Protein AF-A0A3M2SGP5-F1 (afdb_monomer_lite)

Structure (mmCIF, N/CA/C/O backbone):
data_AF-A0A3M2SGP5-F1
#
_entry.id   AF-A0A3M2SGP5-F1
#
loop_
_atom_site.group_PDB
_atom_site.id
_atom_site.type_symbol
_atom_site.label_atom_id
_atom_site.label_alt_id
_atom_site.label_comp_id
_atom_site.label_asym_id
_atom_site.label_entity_id
_atom_site.label_seq_id
_atom_site.pdbx_PDB_ins_code
_atom_site.Cartn_x
_atom_site.Cartn_y
_atom_site.Cartn_z
_atom_site.occupancy
_atom_site.B_iso_or_equiv
_atom_site.auth_seq_id
_atom_site.auth_comp_id
_atom_site.auth_asym_id
_atom_site.auth_atom_id
_atom_site.pdbx_PDB_model_num
ATOM 1 N N . MET A 1 1 ? 29.549 38.782 20.039 1.00 41.25 1 MET A N 1
ATOM 2 C CA . MET A 1 1 ? 28.074 38.711 20.117 1.00 41.25 1 MET A CA 1
ATOM 3 C C . MET A 1 1 ? 27.570 38.170 18.790 1.00 41.25 1 MET A C 1
ATOM 5 O O . MET A 1 1 ? 28.153 38.505 17.767 1.00 41.25 1 MET A O 1
ATOM 9 N N . LEU A 1 2 ? 26.616 37.242 18.864 1.00 50.81 2 LEU A N 1
ATOM 10 C CA . LEU A 1 2 ? 26.141 36.349 17.807 1.00 50.81 2 LEU A CA 1
ATOM 11 C C . LEU A 1 2 ? 25.711 37.085 16.527 1.00 50.81 2 LEU A C 1
ATOM 13 O O . LEU A 1 2 ? 24.880 37.986 16.585 1.00 50.81 2 LEU A O 1
ATOM 17 N N . SER A 1 3 ? 26.220 36.630 15.382 1.00 46.62 3 SER A N 1
ATOM 18 C CA . SER A 1 3 ? 25.589 36.859 14.080 1.00 46.62 3 SER A CA 1
ATOM 19 C C . SER A 1 3 ? 24.474 35.819 13.923 1.00 46.62 3 SER A C 1
ATOM 21 O O . SER A 1 3 ? 24.768 34.630 14.091 1.00 46.62 3 SER A O 1
ATOM 23 N N . PRO A 1 4 ? 23.207 36.194 13.678 1.00 54.56 4 PRO A N 1
ATOM 24 C CA . PRO A 1 4 ? 22.158 35.203 13.532 1.00 54.56 4 PRO A CA 1
ATOM 25 C C . PRO A 1 4 ? 22.319 34.524 12.171 1.00 54.56 4 PRO A C 1
ATOM 27 O O . PRO A 1 4 ? 22.292 35.175 11.126 1.00 54.56 4 PRO A O 1
ATOM 30 N N . LEU A 1 5 ? 22.504 33.201 12.204 1.00 53.50 5 LEU A N 1
ATOM 31 C CA . LEU A 1 5 ? 22.329 32.345 11.040 1.00 53.50 5 LEU A CA 1
ATOM 32 C C . LEU A 1 5 ? 20.948 32.627 10.444 1.00 53.50 5 LEU A C 1
ATOM 34 O O . LEU A 1 5 ? 19.920 32.354 11.065 1.00 53.50 5 LEU A O 1
ATOM 38 N N . LEU A 1 6 ? 20.946 33.137 9.219 1.00 52.72 6 LEU A N 1
ATOM 39 C CA . LEU A 1 6 ? 19.795 33.118 8.333 1.00 52.72 6 LEU A CA 1
ATOM 40 C C . LEU A 1 6 ? 19.575 31.650 7.929 1.00 52.72 6 LEU A C 1
ATOM 42 O O . LEU A 1 6 ? 20.061 31.189 6.899 1.00 52.72 6 LEU A O 1
ATOM 46 N N . LEU A 1 7 ? 18.915 30.880 8.797 1.00 53.09 7 LEU A N 1
ATOM 47 C CA . LEU A 1 7 ? 18.380 29.571 8.440 1.00 53.09 7 LEU A CA 1
ATOM 48 C C . LEU A 1 7 ? 17.227 29.823 7.474 1.00 53.09 7 LEU A C 1
ATOM 50 O O . LEU A 1 7 ? 16.104 30.120 7.877 1.00 53.09 7 LEU A O 1
ATOM 54 N N . ILE A 1 8 ? 17.545 29.758 6.185 1.00 54.56 8 ILE A N 1
ATOM 55 C CA . ILE A 1 8 ? 16.566 29.630 5.115 1.00 54.56 8 ILE A CA 1
ATOM 56 C C . ILE A 1 8 ? 15.819 28.324 5.398 1.00 54.56 8 ILE A C 1
ATOM 58 O O . ILE A 1 8 ? 16.307 27.234 5.108 1.00 54.56 8 ILE A O 1
ATOM 62 N N . LEU A 1 9 ? 14.659 28.443 6.042 1.00 47.59 9 LEU A N 1
ATOM 63 C CA . LEU A 1 9 ? 13.650 27.397 6.089 1.00 47.59 9 LEU A CA 1
ATOM 64 C C . LEU A 1 9 ? 13.178 27.217 4.648 1.00 47.59 9 LEU A C 1
ATOM 66 O O . LEU A 1 9 ? 12.307 27.947 4.176 1.00 47.59 9 LEU A O 1
ATOM 70 N N . PHE A 1 10 ? 13.800 26.291 3.922 1.00 46.56 10 PHE A N 1
ATOM 71 C CA . PHE A 1 10 ? 13.177 25.751 2.726 1.00 46.56 10 PHE A CA 1
ATOM 72 C C . PHE A 1 10 ? 11.810 25.215 3.165 1.00 46.56 10 PHE A C 1
ATOM 74 O O . PHE A 1 10 ? 11.768 24.423 4.112 1.00 46.56 10 PHE A O 1
ATOM 81 N N . PRO A 1 11 ? 10.694 25.658 2.561 1.00 43.47 11 PRO A N 1
ATOM 82 C CA . PRO A 1 11 ? 9.423 25.013 2.811 1.00 43.47 11 PRO A CA 1
ATOM 83 C C . PRO A 1 11 ? 9.596 23.572 2.343 1.00 43.47 11 PRO A C 1
ATOM 85 O O . PRO A 1 11 ? 9.727 23.311 1.149 1.00 43.47 11 PRO A O 1
ATOM 88 N N . VAL A 1 12 ? 9.675 22.641 3.293 1.00 47.81 12 VAL A N 1
ATOM 89 C CA . VAL A 1 12 ? 9.426 21.233 3.007 1.00 47.81 12 VAL A CA 1
ATOM 90 C C . VAL A 1 12 ? 8.048 21.238 2.363 1.00 47.81 12 VAL A C 1
ATOM 92 O O . VAL A 1 12 ? 7.078 21.669 2.989 1.00 47.81 12 VAL A O 1
ATOM 95 N N . VAL A 1 13 ? 7.986 20.921 1.073 1.00 50.75 13 VAL A N 1
ATOM 96 C CA . VAL A 1 13 ? 6.731 20.871 0.327 1.00 50.75 13 VAL A CA 1
ATOM 97 C C . VAL A 1 13 ? 6.001 19.630 0.832 1.00 50.75 13 VAL A C 1
ATOM 99 O O . VAL A 1 13 ? 6.118 18.553 0.264 1.00 50.75 13 VAL A O 1
ATOM 102 N N . TYR A 1 14 ? 5.330 19.774 1.974 1.00 55.47 14 TYR A N 1
ATOM 103 C CA . TYR A 1 14 ? 4.381 18.801 2.489 1.00 55.47 14 TYR A CA 1
ATOM 104 C C . TYR A 1 14 ? 3.222 18.746 1.499 1.00 55.47 14 TYR A C 1
ATOM 106 O O . TYR A 1 14 ? 2.592 19.770 1.220 1.00 55.47 14 TYR A O 1
ATOM 114 N N . GLY A 1 15 ? 2.971 17.575 0.927 1.00 61.12 15 GLY A N 1
ATOM 115 C CA . GLY A 1 15 ? 1.959 17.431 -0.105 1.00 61.12 15 GLY A CA 1
ATOM 116 C C . GLY A 1 15 ? 1.654 15.980 -0.431 1.00 61.12 15 GLY A C 1
ATOM 117 O O . GLY A 1 15 ? 2.497 15.094 -0.287 1.00 61.12 15 GLY A O 1
ATOM 118 N N . ILE A 1 16 ? 0.423 15.767 -0.882 1.00 65.19 16 ILE A N 1
ATOM 119 C CA . ILE A 1 16 ? -0.016 14.536 -1.531 1.00 65.19 16 ILE A CA 1
ATOM 120 C C . ILE A 1 16 ? 0.709 14.467 -2.878 1.00 65.19 16 ILE A C 1
ATOM 122 O O . ILE A 1 16 ? 0.550 15.362 -3.713 1.00 65.19 16 ILE A O 1
ATOM 126 N N . ILE A 1 17 ? 1.526 13.435 -3.088 1.00 66.25 17 ILE A N 1
ATOM 127 C CA . ILE A 1 17 ? 2.056 13.134 -4.417 1.00 66.25 17 ILE A CA 1
ATOM 128 C C . ILE A 1 17 ? 0.916 12.506 -5.211 1.00 66.25 17 ILE A C 1
ATOM 130 O O . ILE A 1 17 ? 0.571 11.343 -5.012 1.00 66.25 17 ILE A O 1
ATOM 134 N N . HIS A 1 18 ? 0.324 13.288 -6.109 1.00 62.28 18 HIS A N 1
ATOM 135 C CA . HIS A 1 18 ? -0.672 12.772 -7.036 1.00 62.28 18 HIS A CA 1
ATOM 136 C C . HIS A 1 18 ? 0.002 11.872 -8.075 1.00 62.28 18 HIS A C 1
ATOM 138 O O . HIS A 1 18 ? 0.839 12.320 -8.858 1.00 62.28 18 HIS A O 1
ATOM 144 N N . ASN A 1 19 ? -0.385 10.603 -8.059 1.00 66.81 19 ASN A N 1
ATOM 145 C CA . ASN A 1 19 ? -0.128 9.608 -9.088 1.00 66.81 19 ASN A CA 1
ATOM 146 C C . ASN A 1 19 ? -1.506 9.076 -9.496 1.00 66.81 19 ASN A C 1
ATOM 148 O O . ASN A 1 19 ? -2.306 8.800 -8.605 1.00 66.81 19 ASN A O 1
ATOM 152 N N . GLU A 1 20 ? -1.783 8.944 -10.795 1.00 76.06 20 GLU A N 1
ATOM 153 C CA . GLU A 1 20 ? -3.062 8.408 -11.300 1.00 76.06 20 GLU A CA 1
ATOM 154 C C . GLU A 1 20 ? -3.358 7.021 -10.708 1.00 76.06 20 GLU A C 1
ATOM 156 O O . GLU A 1 20 ? -4.508 6.686 -10.448 1.00 76.06 20 GLU A O 1
ATOM 161 N N . ALA A 1 21 ? -2.314 6.255 -10.372 1.00 72.56 21 ALA A N 1
ATOM 162 C CA . ALA A 1 21 ? -2.450 4.975 -9.684 1.00 72.56 21 ALA A CA 1
ATOM 163 C C . ALA A 1 21 ? -3.120 5.081 -8.297 1.00 72.56 21 ALA A C 1
ATOM 165 O O . ALA A 1 21 ? -3.625 4.085 -7.792 1.00 72.56 21 ALA A O 1
ATOM 166 N N . TYR A 1 22 ? -3.138 6.261 -7.665 1.00 81.56 22 TYR A N 1
ATOM 167 C CA . TYR A 1 22 ? -3.811 6.473 -6.382 1.00 81.56 22 TYR A CA 1
ATOM 168 C C . TYR A 1 22 ? -5.297 6.833 -6.515 1.00 81.56 22 TYR A C 1
ATOM 170 O O . TYR A 1 22 ? -6.007 6.774 -5.514 1.00 81.56 22 TYR A O 1
ATOM 178 N N . ASP A 1 23 ? -5.794 7.164 -7.710 1.00 83.88 23 ASP A N 1
ATOM 179 C CA . ASP A 1 23 ? -7.186 7.603 -7.898 1.00 83.88 23 ASP A CA 1
ATOM 180 C C . ASP A 1 23 ? -8.202 6.463 -7.704 1.00 83.88 23 ASP A C 1
ATOM 182 O O . ASP A 1 23 ? -9.374 6.705 -7.414 1.00 83.88 23 ASP A O 1
ATOM 186 N N . GLU A 1 24 ? -7.748 5.214 -7.819 1.00 87.50 24 GLU A N 1
ATOM 187 C CA . GLU A 1 24 ? -8.561 4.012 -7.608 1.00 87.50 24 GLU A CA 1
ATOM 188 C C . GLU A 1 24 ? -8.711 3.643 -6.123 1.00 87.50 24 GLU A C 1
ATOM 190 O O . GLU A 1 24 ? -9.528 2.793 -5.766 1.00 87.50 24 GLU A O 1
ATOM 195 N N . TYR A 1 25 ? -7.954 4.295 -5.233 1.00 92.69 25 TYR A N 1
ATOM 196 C CA . TYR A 1 25 ? -7.967 3.986 -3.808 1.00 92.69 25 TYR A CA 1
ATOM 197 C C . TYR A 1 25 ? -9.094 4.706 -3.059 1.00 92.69 25 TYR A C 1
ATOM 199 O O . TYR A 1 25 ? -9.416 5.864 -3.340 1.00 92.69 25 TYR A O 1
ATOM 207 N N . PRO A 1 26 ? -9.643 4.091 -1.994 1.00 93.62 26 PRO A N 1
ATOM 208 C CA . PRO A 1 26 ? -10.504 4.794 -1.055 1.00 93.62 26 PRO A CA 1
ATOM 209 C C . PRO A 1 26 ? -9.819 6.048 -0.490 1.00 93.62 26 PRO A C 1
ATOM 211 O O . PRO A 1 26 ? -8.682 5.987 -0.025 1.00 93.62 26 PRO A O 1
ATOM 214 N N . ASN A 1 27 ? -10.545 7.171 -0.418 1.00 91.56 27 ASN A N 1
ATOM 215 C CA . ASN A 1 27 ? -10.013 8.458 0.065 1.00 91.56 27 ASN A CA 1
ATOM 216 C C . ASN A 1 27 ? -9.294 8.379 1.427 1.00 91.56 27 ASN A C 1
ATOM 218 O O . ASN A 1 27 ? -8.353 9.126 1.678 1.00 91.56 27 ASN A O 1
ATOM 222 N N . CYS A 1 28 ? -9.728 7.482 2.316 1.00 93.62 28 CYS A N 1
ATOM 223 C CA . CYS A 1 28 ? -9.112 7.286 3.630 1.00 93.62 28 CYS A CA 1
ATOM 224 C C . CYS A 1 28 ? -7.681 6.713 3.560 1.00 93.62 28 CYS A C 1
ATOM 226 O O . CYS A 1 28 ? -6.921 6.887 4.509 1.00 93.62 28 CYS A O 1
ATOM 228 N N . ALA A 1 29 ? -7.310 6.044 2.462 1.00 94.31 29 ALA A N 1
ATOM 229 C CA . ALA A 1 29 ? -6.006 5.409 2.278 1.00 94.31 29 ALA A CA 1
ATOM 230 C C . ALA A 1 29 ? -4.973 6.368 1.670 1.00 94.31 29 ALA A C 1
ATOM 232 O O . ALA A 1 29 ? -3.773 6.190 1.875 1.00 94.31 29 ALA A O 1
ATOM 233 N N . ILE A 1 30 ? -5.432 7.408 0.963 1.00 90.81 30 ILE A N 1
ATOM 234 C CA . ILE A 1 30 ? -4.584 8.338 0.203 1.00 90.81 30 ILE A CA 1
ATOM 235 C C . ILE A 1 30 ? -3.495 8.945 1.081 1.00 90.81 30 ILE A C 1
ATOM 237 O O . ILE A 1 30 ? -2.327 8.925 0.693 1.00 90.81 30 ILE A O 1
ATOM 241 N N . THR A 1 31 ? -3.836 9.418 2.283 1.00 88.88 31 THR A N 1
ATOM 242 C CA . THR A 1 31 ? -2.848 10.005 3.198 1.00 88.88 31 THR A CA 1
ATOM 243 C C . THR A 1 31 ? -1.725 9.020 3.522 1.00 88.88 31 THR A C 1
ATOM 245 O O . THR A 1 31 ? -0.553 9.396 3.478 1.00 88.88 31 THR A O 1
ATOM 248 N N . CYS A 1 32 ? -2.065 7.757 3.781 1.00 93.25 32 CYS A N 1
ATOM 249 C CA . CYS A 1 32 ? -1.092 6.725 4.114 1.00 93.25 32 CYS A CA 1
ATOM 250 C C . CYS A 1 32 ? -0.209 6.354 2.920 1.00 93.25 32 CYS A C 1
ATOM 252 O O . CYS A 1 32 ? 0.975 6.131 3.116 1.00 93.25 32 CYS A O 1
ATOM 254 N N . LEU A 1 33 ? -0.752 6.322 1.701 1.00 92.62 33 LEU A N 1
ATOM 255 C CA . LEU A 1 33 ? -0.038 5.892 0.492 1.00 92.62 33 LEU A CA 1
ATOM 256 C C . LEU A 1 33 ? 0.855 6.995 -0.104 1.00 92.62 33 LEU A C 1
ATOM 258 O O . LEU A 1 33 ? 1.986 6.740 -0.519 1.00 92.62 33 LEU A O 1
ATOM 262 N N . SER A 1 34 ? 0.335 8.223 -0.147 1.00 88.56 34 SER A N 1
ATOM 263 C CA . SER A 1 34 ? 0.794 9.258 -1.085 1.00 88.56 34 SER A CA 1
ATOM 264 C C . SER A 1 34 ? 1.388 10.513 -0.434 1.00 88.56 34 SER A C 1
ATOM 266 O O . SER A 1 34 ? 1.933 11.369 -1.133 1.00 88.56 34 SER A O 1
ATOM 268 N N . THR A 1 35 ? 1.302 10.657 0.892 1.00 86.38 35 THR A N 1
ATOM 269 C CA . THR A 1 35 ? 1.833 11.848 1.573 1.00 86.38 35 THR A CA 1
ATOM 270 C C . THR A 1 35 ? 3.353 11.790 1.638 1.00 86.38 35 THR A C 1
ATOM 272 O O . THR A 1 35 ? 3.911 10.926 2.313 1.00 86.38 35 THR A O 1
ATOM 275 N N . ASN A 1 36 ? 4.031 12.737 0.993 1.00 80.88 36 ASN A N 1
ATOM 276 C CA . ASN A 1 36 ? 5.466 12.941 1.180 1.00 80.88 36 ASN A CA 1
ATOM 277 C C . ASN A 1 36 ? 5.707 13.825 2.412 1.00 80.88 36 ASN A C 1
ATOM 279 O O . ASN A 1 36 ? 5.021 14.835 2.606 1.00 80.88 36 ASN A O 1
ATOM 283 N N . GLY A 1 37 ? 6.670 13.446 3.253 1.00 73.50 37 GLY A N 1
ATOM 284 C CA . GLY A 1 37 ? 7.052 14.222 4.426 1.00 73.50 37 GLY A CA 1
ATOM 285 C C . GLY A 1 37 ? 7.379 13.382 5.656 1.00 73.50 37 GLY A C 1
ATOM 286 O O . GLY A 1 37 ? 7.518 12.164 5.611 1.00 73.50 37 GLY A O 1
ATOM 287 N N . THR A 1 38 ? 7.512 14.068 6.789 1.00 77.06 38 THR A N 1
ATOM 288 C CA . THR A 1 38 ? 7.964 13.476 8.058 1.00 77.06 38 THR A CA 1
ATOM 289 C C . THR A 1 38 ? 6.858 12.816 8.875 1.00 77.06 38 THR A C 1
ATOM 291 O O . THR A 1 38 ? 7.167 12.108 9.829 1.00 77.06 38 THR A O 1
ATOM 294 N N . GLU A 1 39 ? 5.591 13.051 8.535 1.00 80.31 39 GLU A N 1
ATOM 295 C CA . GLU A 1 39 ? 4.444 12.494 9.260 1.00 80.31 39 GLU A CA 1
ATOM 296 C C . GLU A 1 39 ? 4.250 11.001 8.959 1.00 80.31 39 GLU A C 1
ATOM 298 O O . GLU A 1 39 ? 3.971 10.219 9.864 1.00 80.31 39 GLU A O 1
ATOM 303 N N . TYR A 1 40 ? 4.504 10.595 7.710 1.00 81.69 40 TYR A N 1
ATOM 304 C CA . TYR A 1 40 ? 4.404 9.211 7.240 1.00 81.69 40 TYR A CA 1
ATOM 305 C C . TYR A 1 40 ? 5.687 8.793 6.501 1.00 81.69 40 TYR A C 1
ATOM 307 O O . TYR A 1 40 ? 5.651 8.518 5.303 1.00 81.69 40 TYR A O 1
ATOM 315 N N . PRO A 1 41 ? 6.845 8.752 7.188 1.00 85.81 41 PRO A N 1
ATOM 316 C CA . PRO A 1 41 ? 8.143 8.578 6.534 1.00 85.81 41 PRO A CA 1
ATOM 317 C C . PRO A 1 41 ? 8.323 7.187 5.914 1.00 85.81 41 PRO A C 1
ATOM 319 O O . PRO A 1 41 ? 9.139 7.022 5.015 1.00 85.81 41 PRO A O 1
ATOM 322 N N . ASN A 1 42 ? 7.554 6.194 6.372 1.00 91.06 42 ASN A N 1
ATOM 323 C CA . ASN A 1 42 ? 7.643 4.796 5.949 1.00 91.06 42 ASN A CA 1
ATOM 324 C C . ASN A 1 42 ? 6.453 4.399 5.064 1.00 91.06 42 ASN A C 1
ATOM 326 O O . ASN A 1 42 ? 5.826 3.369 5.297 1.00 91.06 42 ASN A O 1
ATOM 330 N N . ASN A 1 43 ? 6.118 5.238 4.083 1.00 91.81 43 ASN A N 1
ATOM 331 C CA . ASN A 1 43 ? 5.113 4.921 3.072 1.00 91.81 43 ASN A CA 1
ATOM 332 C C . ASN A 1 43 ? 5.694 4.821 1.658 1.00 91.81 43 ASN A C 1
ATOM 334 O O . ASN A 1 43 ? 6.877 5.093 1.438 1.00 91.81 43 ASN A O 1
ATOM 338 N N . PHE A 1 44 ? 4.853 4.459 0.691 1.00 94.06 44 PHE A N 1
ATOM 339 C CA . PHE A 1 44 ? 5.268 4.321 -0.702 1.00 94.06 44 PHE A CA 1
ATOM 340 C C . PHE A 1 44 ? 5.824 5.620 -1.287 1.00 94.06 44 PHE A C 1
ATOM 342 O O . PHE A 1 44 ? 6.940 5.610 -1.800 1.00 94.06 44 PHE A O 1
ATOM 349 N N . ALA A 1 45 ? 5.128 6.747 -1.113 1.00 90.50 45 ALA A N 1
ATOM 350 C CA . ALA A 1 45 ? 5.561 8.050 -1.627 1.00 90.50 45 ALA A CA 1
ATOM 351 C C . ALA A 1 45 ? 6.979 8.480 -1.207 1.00 90.50 45 ALA A C 1
ATOM 353 O O . ALA A 1 45 ? 7.623 9.230 -1.940 1.00 90.50 45 ALA A O 1
ATOM 354 N N . ASN A 1 46 ? 7.461 8.037 -0.042 1.00 89.44 46 ASN A N 1
ATOM 355 C CA . ASN A 1 46 ? 8.790 8.391 0.457 1.00 89.44 46 ASN A CA 1
ATOM 356 C C . ASN A 1 46 ? 9.881 7.362 0.121 1.00 89.44 46 ASN A C 1
ATOM 358 O O . ASN A 1 46 ? 11.061 7.697 0.226 1.00 89.44 46 ASN A O 1
ATOM 362 N N . ASN A 1 47 ? 9.525 6.124 -0.235 1.00 93.50 47 ASN A N 1
ATOM 363 C CA . ASN A 1 47 ? 10.492 5.021 -0.221 1.00 93.50 47 ASN A CA 1
ATOM 364 C C . ASN A 1 47 ? 10.648 4.283 -1.549 1.00 93.50 47 ASN A C 1
ATOM 366 O O . ASN A 1 47 ? 11.695 3.675 -1.751 1.00 93.50 47 ASN A O 1
ATOM 370 N N . CYS A 1 48 ? 9.666 4.318 -2.446 1.00 92.50 48 CYS A N 1
ATOM 371 C CA . CYS A 1 48 ? 9.722 3.548 -3.686 1.00 92.50 48 CYS A CA 1
ATOM 372 C C . CYS A 1 48 ? 8.994 4.248 -4.831 1.00 92.50 48 CYS A C 1
ATOM 374 O O . CYS A 1 48 ? 8.076 5.045 -4.620 1.00 92.50 48 CYS A O 1
ATOM 376 N N . ASP A 1 49 ? 9.394 3.935 -6.060 1.00 90.44 49 ASP A N 1
ATOM 377 C CA . ASP A 1 49 ? 8.652 4.348 -7.240 1.00 90.44 49 ASP A CA 1
ATOM 378 C C . ASP A 1 49 ? 7.405 3.472 -7.408 1.00 90.44 49 ASP A C 1
ATOM 380 O O . ASP A 1 49 ? 7.448 2.347 -7.910 1.00 90.44 49 ASP A O 1
ATOM 384 N N . TYR A 1 50 ? 6.265 4.006 -6.966 1.00 90.25 50 TYR A N 1
ATOM 385 C CA . TYR A 1 50 ? 4.993 3.301 -7.055 1.00 90.25 50 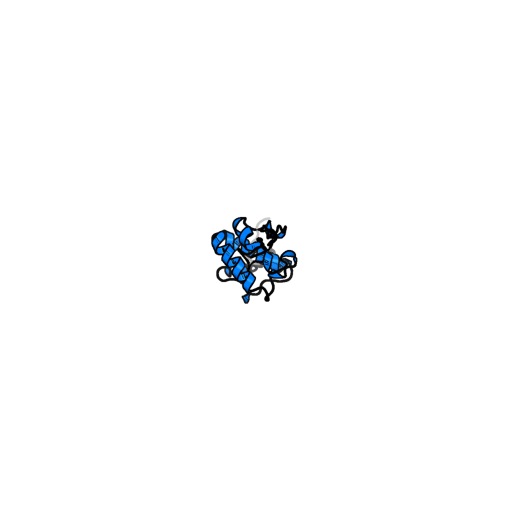TYR A CA 1
ATOM 386 C C . TYR A 1 50 ? 4.623 2.980 -8.502 1.00 90.25 50 TYR A C 1
ATOM 388 O O . TYR A 1 50 ? 4.205 1.865 -8.775 1.00 90.25 50 TYR A O 1
ATOM 396 N N . ALA A 1 51 ? 4.840 3.907 -9.442 1.00 88.75 51 ALA A N 1
ATOM 397 C CA . ALA A 1 51 ? 4.389 3.765 -10.827 1.00 88.75 51 ALA A CA 1
ATOM 398 C C . ALA A 1 51 ? 5.110 2.650 -11.598 1.00 88.75 51 ALA A C 1
ATOM 400 O O . ALA A 1 51 ? 4.558 2.136 -12.567 1.00 88.75 51 ALA A O 1
ATOM 401 N N . SER A 1 52 ? 6.325 2.276 -11.191 1.00 89.56 52 SER A N 1
ATOM 402 C CA . SER A 1 52 ? 7.074 1.173 -11.803 1.00 89.56 52 SER A CA 1
ATOM 403 C C . SER A 1 52 ? 6.808 -0.189 -11.158 1.00 89.56 52 SER A C 1
ATOM 405 O O . SER A 1 52 ? 7.312 -1.195 -11.651 1.00 89.56 52 SER A O 1
ATOM 407 N N . GLY A 1 53 ? 6.009 -0.252 -10.087 1.00 90.44 53 GLY A N 1
ATOM 408 C CA . GLY A 1 53 ? 5.776 -1.485 -9.334 1.0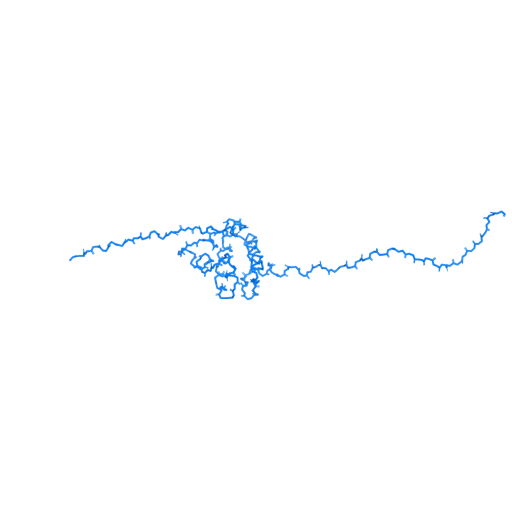0 90.44 53 GLY A CA 1
ATOM 409 C C . GLY A 1 53 ? 6.936 -1.870 -8.410 1.00 90.44 53 GLY A C 1
ATOM 410 O O . GLY A 1 53 ? 6.887 -2.922 -7.772 1.00 90.44 53 GLY A O 1
ATOM 411 N N . GLU A 1 54 ? 7.964 -1.022 -8.279 1.00 93.12 54 GLU A N 1
ATOM 412 C CA . GLU A 1 54 ? 9.113 -1.255 -7.394 1.00 93.12 54 GLU A CA 1
ATOM 413 C C . GLU A 1 54 ? 8.659 -1.543 -5.950 1.00 93.12 54 GLU A C 1
ATOM 415 O O . GLU A 1 54 ? 9.169 -2.466 -5.305 1.00 93.12 54 GLU A O 1
ATOM 420 N N . CYS A 1 55 ? 7.629 -0.826 -5.485 1.00 94.25 55 CYS A N 1
ATOM 421 C CA . CYS A 1 55 ? 7.028 -0.966 -4.157 1.00 94.25 55 CYS A CA 1
ATOM 422 C C . CYS A 1 55 ? 6.495 -2.371 -3.829 1.00 94.25 55 CYS A C 1
ATOM 424 O O . CYS A 1 55 ? 6.313 -2.687 -2.657 1.00 94.25 55 CYS A O 1
ATOM 426 N N . CYS A 1 56 ? 6.241 -3.218 -4.829 1.00 94.62 56 CYS A N 1
ATOM 427 C CA . CYS A 1 56 ? 5.725 -4.578 -4.646 1.00 94.62 56 CYS A CA 1
ATOM 428 C C . CYS A 1 56 ? 6.815 -5.586 -4.244 1.00 94.62 56 CYS A C 1
ATOM 430 O O . CYS A 1 56 ? 6.536 -6.715 -3.823 1.00 94.62 56 CYS A O 1
ATOM 432 N N . THR A 1 57 ? 8.083 -5.203 -4.399 1.00 93.06 57 THR A N 1
ATOM 433 C CA . THR A 1 57 ? 9.216 -6.122 -4.294 1.00 93.06 57 THR A CA 1
ATOM 434 C C . THR A 1 57 ? 9.682 -6.328 -2.848 1.00 93.06 57 THR A C 1
ATOM 436 O O . THR A 1 57 ? 9.477 -5.507 -1.957 1.00 93.06 57 THR A O 1
ATOM 439 N N . ASN A 1 58 ? 10.349 -7.460 -2.594 1.00 89.44 58 ASN A N 1
ATOM 440 C CA . ASN A 1 58 ? 10.793 -7.865 -1.252 1.00 89.44 58 ASN A CA 1
ATOM 441 C C . ASN A 1 58 ? 11.662 -6.835 -0.488 1.00 89.44 58 ASN A C 1
ATOM 443 O O . ASN A 1 58 ? 11.503 -6.746 0.729 1.00 89.44 58 ASN A O 1
ATOM 447 N N . PRO A 1 59 ? 12.545 -6.037 -1.126 1.00 94.56 59 PRO A N 1
ATOM 448 C CA . PRO A 1 59 ? 13.254 -4.955 -0.437 1.00 94.56 59 PRO A CA 1
ATOM 449 C C . PRO A 1 59 ? 12.340 -3.953 0.287 1.00 94.56 59 PRO A C 1
ATOM 451 O O . PRO A 1 59 ? 12.770 -3.348 1.263 1.00 94.56 59 PRO A O 1
ATOM 454 N N . TYR A 1 60 ? 11.080 -3.824 -0.138 1.00 95.38 60 TYR A N 1
ATOM 455 C CA . TYR A 1 60 ? 10.105 -2.887 0.424 1.00 95.38 60 TYR A CA 1
ATOM 456 C C . TYR A 1 60 ? 9.132 -3.518 1.414 1.00 95.38 60 TYR A C 1
ATOM 458 O O . TYR A 1 60 ? 8.180 -2.866 1.828 1.00 95.38 60 TYR A O 1
ATOM 466 N N . ARG A 1 61 ? 9.371 -4.756 1.856 1.00 95.06 61 ARG A N 1
ATOM 467 C CA . ARG A 1 61 ? 8.493 -5.469 2.797 1.00 95.06 61 ARG A CA 1
ATOM 468 C C . ARG A 1 61 ? 8.113 -4.647 4.034 1.00 95.06 61 ARG A C 1
ATOM 470 O O . ARG A 1 61 ? 6.954 -4.646 4.439 1.00 95.06 61 ARG A O 1
ATOM 477 N N . GLU A 1 62 ? 9.075 -3.950 4.634 1.00 95.38 62 GLU A N 1
ATOM 478 C CA . GLU A 1 62 ? 8.824 -3.116 5.819 1.00 95.38 62 GLU A CA 1
ATOM 479 C C . GLU A 1 62 ? 7.971 -1.885 5.486 1.00 95.38 62 GLU A C 1
ATOM 481 O O . GLU A 1 62 ? 7.102 -1.507 6.270 1.00 95.38 62 GLU A O 1
ATOM 486 N N . ILE A 1 63 ? 8.160 -1.307 4.297 1.00 96.75 63 ILE A N 1
ATOM 487 C CA . ILE A 1 63 ? 7.368 -0.177 3.800 1.00 96.75 63 ILE A CA 1
ATOM 488 C C . ILE A 1 63 ? 5.937 -0.616 3.496 1.00 96.75 63 ILE A C 1
ATOM 490 O O . ILE A 1 63 ? 4.996 0.079 3.873 1.00 96.75 63 ILE A O 1
ATOM 494 N N . ILE A 1 64 ? 5.759 -1.785 2.875 1.00 96.94 64 ILE A N 1
ATOM 495 C CA . ILE A 1 64 ? 4.447 -2.401 2.653 1.00 96.94 64 ILE A CA 1
ATOM 496 C C . ILE A 1 64 ? 3.733 -2.547 4.003 1.00 96.94 64 ILE A C 1
ATOM 498 O O . ILE A 1 64 ? 2.646 -2.003 4.181 1.00 96.94 64 ILE A O 1
ATOM 502 N N . ALA A 1 65 ? 4.361 -3.198 4.985 1.00 96.19 65 ALA A N 1
ATOM 503 C CA . ALA A 1 65 ? 3.761 -3.399 6.303 1.00 96.19 65 ALA A CA 1
ATOM 504 C C . ALA A 1 65 ? 3.357 -2.077 6.984 1.00 96.19 65 ALA A C 1
ATOM 506 O O . ALA A 1 65 ? 2.212 -1.940 7.414 1.00 96.19 65 ALA A O 1
ATOM 507 N N . ALA A 1 66 ? 4.258 -1.091 7.029 1.00 95.75 66 ALA A N 1
ATOM 508 C CA . ALA A 1 66 ? 3.995 0.202 7.661 1.00 95.75 66 ALA A CA 1
ATOM 509 C C . ALA A 1 66 ? 2.882 0.996 6.954 1.00 95.75 66 ALA A C 1
ATOM 511 O O . ALA A 1 66 ? 2.019 1.591 7.605 1.00 95.75 66 ALA A O 1
ATOM 512 N N . THR A 1 67 ? 2.858 0.971 5.619 1.00 95.94 67 THR A N 1
ATOM 513 C CA . THR A 1 67 ? 1.821 1.646 4.828 1.00 95.94 67 THR A CA 1
ATOM 514 C C . THR A 1 67 ? 0.445 1.058 5.125 1.00 95.94 67 THR A C 1
ATOM 516 O O . THR A 1 67 ? -0.512 1.792 5.380 1.00 95.94 67 THR A O 1
ATOM 519 N N . TRP A 1 68 ? 0.341 -0.270 5.159 1.00 96.94 68 TRP A N 1
ATOM 520 C CA . TRP A 1 68 ? -0.930 -0.956 5.381 1.00 96.94 68 TRP A CA 1
ATOM 521 C C . TRP A 1 68 ? -1.390 -0.953 6.835 1.00 96.94 68 TRP A C 1
ATOM 523 O O . TRP A 1 68 ? -2.596 -1.003 7.083 1.00 96.94 68 TRP A O 1
ATOM 533 N N . GLU A 1 69 ? -0.473 -0.819 7.792 1.00 95.69 69 GLU A N 1
ATOM 534 C CA . GLU A 1 69 ? -0.808 -0.516 9.185 1.00 95.69 69 GLU A CA 1
ATOM 535 C C . GLU A 1 69 ? -1.467 0.868 9.301 1.00 95.69 69 GLU A C 1
ATOM 537 O O . GLU A 1 69 ? -2.529 1.004 9.919 1.00 95.69 69 GLU A O 1
ATOM 542 N N . CYS A 1 70 ? -0.903 1.882 8.633 1.00 95.31 70 CYS A N 1
ATOM 543 C CA . CYS A 1 70 ? -1.517 3.206 8.556 1.00 95.31 70 CYS A CA 1
ATOM 544 C C . CYS A 1 70 ? -2.922 3.114 7.945 1.00 95.31 70 CYS A C 1
ATOM 546 O O . CYS A 1 70 ? -3.890 3.556 8.569 1.00 95.31 70 CYS A O 1
ATOM 548 N N . VAL A 1 71 ? -3.066 2.467 6.782 1.00 96.69 71 VAL A N 1
ATOM 549 C CA . VAL A 1 71 ? -4.372 2.315 6.117 1.00 96.69 71 VAL A CA 1
ATOM 550 C C . VAL A 1 71 ? -5.372 1.598 7.023 1.00 96.69 71 VAL A C 1
ATOM 552 O O . VAL A 1 71 ? -6.523 2.023 7.108 1.00 96.69 71 VAL A O 1
ATOM 555 N N . TRP A 1 72 ? -4.962 0.555 7.747 1.00 96.00 72 TRP A N 1
ATOM 556 C CA . TRP A 1 72 ? -5.838 -0.152 8.686 1.00 96.00 72 TRP A CA 1
ATOM 557 C C . TRP A 1 72 ? -6.391 0.769 9.778 1.00 96.00 72 TRP A C 1
ATOM 559 O O . TRP A 1 72 ? -7.581 0.728 10.098 1.00 96.00 72 TRP A O 1
ATOM 569 N N . SER A 1 73 ? -5.541 1.643 10.321 1.00 94.25 73 SER A N 1
ATOM 570 C CA . SER A 1 73 ? -5.943 2.602 11.354 1.00 94.25 73 SER A CA 1
ATOM 571 C C . SER A 1 73 ? -6.865 3.716 10.833 1.00 94.25 73 SER A C 1
ATOM 573 O O . SER A 1 73 ? -7.691 4.225 11.591 1.00 94.25 73 SER A O 1
ATOM 575 N N . HIS A 1 74 ? -6.767 4.063 9.543 1.00 94.06 74 HIS A N 1
ATOM 576 C CA . HIS A 1 74 ? -7.513 5.165 8.928 1.00 94.06 74 HIS A CA 1
ATOM 577 C C . HIS A 1 74 ? -8.809 4.732 8.222 1.00 94.06 74 HIS A C 1
ATOM 579 O O . HIS A 1 74 ? -9.775 5.497 8.205 1.00 94.06 74 HIS A O 1
ATOM 585 N N . CYS A 1 75 ? -8.854 3.536 7.629 1.00 91.94 75 CYS A N 1
ATOM 586 C CA . CYS A 1 75 ? -9.911 3.168 6.684 1.00 91.94 75 CYS A CA 1
ATOM 587 C C . CYS A 1 75 ? -11.051 2.308 7.236 1.00 91.94 75 CYS A C 1
ATOM 589 O O . CYS A 1 75 ? -12.055 2.171 6.551 1.00 91.94 75 CYS A O 1
ATOM 591 N N . GLN A 1 76 ? -10.989 1.788 8.464 1.00 91.25 76 GLN A N 1
ATOM 592 C CA . GLN A 1 76 ? -11.857 0.677 8.898 1.00 91.25 76 GLN A CA 1
ATOM 593 C C . GLN A 1 76 ? -11.660 -0.581 8.030 1.00 91.25 76 GLN A C 1
ATOM 595 O O . GLN A 1 76 ? -11.321 -0.522 6.852 1.00 91.25 76 GLN A O 1
ATOM 600 N N . LYS A 1 77 ? -11.920 -1.752 8.620 1.00 94.44 77 LYS A N 1
ATOM 601 C CA . LYS A 1 77 ? -11.554 -3.052 8.039 1.00 94.44 77 LYS A CA 1
ATOM 602 C C . LYS A 1 77 ? -11.957 -3.224 6.567 1.00 94.44 77 LYS A C 1
ATOM 604 O O . LYS A 1 77 ? -11.123 -3.617 5.766 1.00 94.44 77 LYS A O 1
ATOM 609 N N . GLU A 1 78 ? -13.210 -2.947 6.212 1.00 95.56 78 GLU A N 1
ATOM 610 C CA . GLU A 1 78 ? -13.723 -3.190 4.854 1.00 95.56 78 GLU A CA 1
ATOM 611 C C . GLU A 1 78 ? -12.968 -2.380 3.791 1.00 95.56 78 GLU A C 1
ATOM 613 O O . GLU A 1 78 ? -12.449 -2.956 2.839 1.00 95.56 78 GLU A O 1
ATOM 618 N N . LYS A 1 79 ? -12.816 -1.064 3.992 1.00 96.62 79 LYS A N 1
ATOM 619 C CA . LYS A 1 79 ? -12.091 -0.205 3.045 1.00 96.62 79 LYS A CA 1
ATOM 620 C C . LYS A 1 79 ? -10.589 -0.445 3.055 1.00 96.62 79 LYS A C 1
ATOM 622 O O . LYS A 1 79 ? -9.948 -0.242 2.031 1.00 96.62 79 LYS A O 1
ATOM 627 N N . SER A 1 80 ? -10.026 -0.890 4.176 1.00 97.31 80 SER A N 1
ATOM 628 C CA . SER A 1 80 ? -8.633 -1.329 4.213 1.00 97.31 80 SER A CA 1
ATOM 629 C C . SER A 1 80 ? -8.422 -2.545 3.312 1.00 97.31 80 SER A C 1
ATOM 631 O O . SER A 1 80 ? -7.514 -2.526 2.488 1.00 97.31 80 SER A O 1
ATOM 633 N N . LEU A 1 81 ? -9.273 -3.570 3.425 1.00 97.31 81 LEU A N 1
ATOM 634 C CA . LEU A 1 81 ? -9.185 -4.771 2.587 1.00 97.31 81 LEU A CA 1
ATOM 635 C C . LEU A 1 81 ? -9.397 -4.451 1.100 1.00 97.31 81 LEU A C 1
ATOM 637 O O . LEU A 1 81 ? -8.638 -4.946 0.275 1.00 97.31 81 LEU A O 1
ATOM 641 N N . GLU A 1 82 ? -10.368 -3.589 0.772 1.00 96.00 82 GLU A N 1
ATOM 642 C CA . GLU A 1 82 ? -10.592 -3.080 -0.593 1.00 96.00 82 GLU A CA 1
ATOM 643 C C . GLU A 1 82 ? -9.332 -2.406 -1.150 1.00 96.00 82 GLU A C 1
ATOM 645 O O . GLU A 1 82 ? -8.848 -2.790 -2.209 1.00 96.00 82 GLU A O 1
ATOM 650 N N . ALA A 1 83 ? -8.748 -1.468 -0.396 1.00 96.81 83 ALA A N 1
ATOM 651 C CA . ALA A 1 83 ? -7.517 -0.790 -0.789 1.00 96.81 83 ALA A CA 1
ATOM 652 C C . ALA A 1 83 ? -6.351 -1.774 -0.990 1.00 96.81 83 ALA A C 1
ATOM 654 O O . ALA A 1 83 ? -5.584 -1.648 -1.942 1.00 96.81 83 ALA A O 1
ATOM 655 N N . PHE A 1 84 ? -6.201 -2.769 -0.113 1.00 97.56 84 PHE A N 1
ATOM 656 C CA . PHE A 1 84 ? -5.147 -3.770 -0.273 1.00 97.56 84 PHE A CA 1
ATOM 657 C C . PHE A 1 84 ? -5.357 -4.640 -1.514 1.00 97.56 84 PHE A C 1
ATOM 659 O O . PHE A 1 84 ? -4.382 -4.946 -2.192 1.00 97.56 84 PHE A O 1
ATOM 666 N N . GLY A 1 85 ? -6.606 -4.975 -1.855 1.00 96.25 85 GLY A N 1
ATOM 667 C CA . GLY A 1 85 ? -6.946 -5.652 -3.110 1.00 96.25 85 GLY A CA 1
ATOM 668 C C . GLY A 1 85 ? -6.456 -4.876 -4.329 1.00 96.25 85 GLY A C 1
ATOM 669 O O . GLY A 1 85 ? -5.707 -5.424 -5.130 1.00 96.25 85 GLY A O 1
ATOM 670 N N . THR A 1 86 ? -6.734 -3.569 -4.392 1.00 95.88 86 THR A N 1
ATOM 671 C CA . THR A 1 86 ? -6.214 -2.692 -5.457 1.00 95.88 86 THR A CA 1
ATOM 672 C C . THR A 1 86 ? -4.686 -2.752 -5.564 1.00 95.88 86 THR A C 1
ATOM 674 O O . THR A 1 86 ? -4.135 -2.752 -6.660 1.00 95.88 86 THR A O 1
ATOM 677 N N . PHE A 1 87 ? -3.972 -2.837 -4.436 1.00 96.12 87 PHE A N 1
ATOM 678 C CA . PHE A 1 87 ? -2.511 -2.971 -4.445 1.00 96.12 87 PHE A CA 1
ATOM 679 C C . PHE A 1 87 ? -2.031 -4.342 -4.922 1.00 96.12 87 PHE A C 1
ATOM 681 O O . PHE A 1 87 ? -1.040 -4.414 -5.644 1.00 96.12 87 PHE A O 1
ATOM 688 N N . VAL A 1 88 ? -2.720 -5.420 -4.544 1.00 96.06 88 VAL A N 1
ATOM 689 C CA . VAL A 1 88 ? -2.424 -6.771 -5.038 1.00 96.06 88 VAL A CA 1
ATOM 690 C C . VAL A 1 88 ? -2.581 -6.823 -6.557 1.00 96.06 88 VAL A C 1
ATOM 692 O O . VAL A 1 88 ? -1.641 -7.238 -7.237 1.00 96.06 88 VAL A O 1
ATOM 695 N N . ASP A 1 89 ? -3.705 -6.328 -7.075 1.00 94.62 89 ASP A N 1
ATOM 696 C CA . ASP A 1 89 ? -3.994 -6.282 -8.511 1.00 94.62 89 ASP A CA 1
ATOM 697 C C . ASP A 1 89 ? -2.968 -5.421 -9.258 1.00 94.62 89 ASP A C 1
ATOM 699 O O . ASP A 1 89 ? -2.441 -5.819 -10.298 1.00 94.62 89 ASP A O 1
ATOM 703 N N . PHE A 1 90 ? -2.610 -4.265 -8.690 1.00 94.06 90 PHE A N 1
ATOM 704 C CA . PHE A 1 90 ? -1.558 -3.404 -9.224 1.00 94.06 90 PHE A CA 1
ATOM 705 C C . PHE A 1 90 ? -0.208 -4.130 -9.311 1.00 94.06 90 PHE A C 1
ATOM 707 O O . PHE A 1 90 ? 0.468 -4.083 -10.339 1.00 94.06 90 PHE A O 1
ATOM 714 N N . CYS A 1 91 ? 0.193 -4.827 -8.248 1.00 94.75 91 CYS A N 1
ATOM 715 C CA . CYS A 1 91 ? 1.454 -5.556 -8.214 1.00 94.75 91 CYS A CA 1
ATOM 716 C C . CYS A 1 91 ? 1.508 -6.696 -9.237 1.00 94.75 91 CYS A C 1
ATOM 718 O O . CYS A 1 91 ? 2.548 -6.894 -9.871 1.00 94.75 91 CYS A O 1
ATOM 720 N N . ASP A 1 92 ? 0.403 -7.418 -9.430 1.00 95.19 92 ASP A N 1
ATOM 721 C CA . ASP A 1 92 ? 0.303 -8.442 -10.473 1.00 95.19 92 ASP A CA 1
ATOM 722 C C . ASP A 1 92 ? 0.404 -7.825 -11.876 1.00 95.19 92 ASP A C 1
ATOM 724 O O . ASP A 1 92 ? 1.242 -8.241 -12.682 1.00 95.19 92 ASP A O 1
ATOM 728 N N . TYR A 1 93 ? -0.342 -6.745 -12.130 1.00 94.31 93 TYR A N 1
ATOM 729 C CA . TYR A 1 93 ? -0.312 -6.010 -13.398 1.00 94.31 93 TYR A CA 1
ATOM 730 C C . TYR A 1 93 ? 1.094 -5.507 -13.767 1.00 94.31 93 TYR A C 1
ATOM 732 O O . TYR A 1 93 ? 1.507 -5.589 -14.926 1.00 94.31 93 TYR A O 1
ATOM 740 N N . MET A 1 94 ? 1.866 -5.039 -12.783 1.00 93.50 94 MET A N 1
ATOM 741 C CA . MET A 1 94 ? 3.241 -4.568 -12.985 1.00 93.50 94 MET A CA 1
ATOM 742 C C . MET A 1 94 ? 4.275 -5.700 -13.130 1.00 93.50 94 MET A C 1
ATOM 744 O O . MET A 1 94 ? 5.466 -5.431 -13.289 1.00 93.50 94 MET A O 1
ATOM 748 N N . GLY A 1 95 ? 3.857 -6.971 -13.092 1.00 94.19 95 GLY A N 1
ATOM 749 C CA . GLY A 1 95 ? 4.748 -8.130 -13.214 1.00 94.19 95 GLY A CA 1
ATOM 750 C C . GLY A 1 95 ? 5.545 -8.435 -11.941 1.00 94.19 95 GLY A C 1
ATOM 751 O O . GLY A 1 95 ? 6.574 -9.119 -11.986 1.00 94.19 95 GLY A O 1
ATOM 752 N N . HIS A 1 96 ? 5.082 -7.932 -10.797 1.00 94.62 96 HIS A N 1
ATOM 753 C CA . HIS A 1 96 ? 5.699 -8.099 -9.486 1.00 94.62 96 HIS A CA 1
ATOM 754 C C . HIS A 1 96 ? 4.677 -8.609 -8.458 1.00 94.62 96 HIS A C 1
ATOM 756 O O . HIS A 1 96 ? 4.464 -7.940 -7.445 1.00 94.62 96 HIS A O 1
ATOM 762 N N . PRO A 1 97 ? 4.057 -9.789 -8.672 1.00 94.44 97 PRO A N 1
ATOM 763 C CA . PRO A 1 97 ? 3.029 -10.300 -7.773 1.00 94.44 97 PRO A CA 1
ATOM 764 C C . PRO A 1 97 ? 3.552 -10.392 -6.337 1.00 94.44 97 PRO A C 1
ATOM 766 O O . PRO A 1 97 ? 4.689 -10.820 -6.085 1.00 94.44 97 PRO A O 1
ATOM 769 N N . LEU A 1 98 ? 2.712 -9.976 -5.387 1.00 93.56 98 LEU A N 1
ATOM 770 C CA . LEU A 1 98 ? 3.077 -9.942 -3.977 1.00 93.56 98 LEU A CA 1
ATOM 771 C C . LEU A 1 98 ? 3.413 -11.343 -3.477 1.00 93.56 98 LEU A C 1
ATOM 773 O O . LEU A 1 98 ? 2.630 -12.287 -3.569 1.00 93.56 98 LEU A O 1
ATOM 777 N N . ARG A 1 99 ? 4.602 -11.468 -2.892 1.00 91.69 99 ARG A N 1
ATOM 778 C CA . ARG A 1 99 ? 5.023 -12.708 -2.241 1.00 91.69 99 ARG A CA 1
ATOM 779 C C . ARG A 1 99 ? 4.281 -12.853 -0.919 1.00 91.69 99 ARG A C 1
ATOM 781 O O . ARG A 1 99 ? 4.045 -11.856 -0.237 1.00 91.69 99 ARG A O 1
ATOM 788 N N . LYS A 1 100 ? 3.986 -14.091 -0.512 1.00 91.88 100 LYS A N 1
ATOM 789 C CA . LYS A 1 100 ? 3.230 -14.370 0.720 1.00 91.88 100 LYS A CA 1
ATOM 790 C C . LYS A 1 100 ? 3.856 -13.716 1.956 1.00 91.88 100 LYS A C 1
ATOM 792 O O . LYS A 1 100 ? 3.146 -13.213 2.815 1.00 91.88 100 LYS A O 1
ATOM 797 N N . GLU A 1 101 ? 5.183 -13.672 2.031 1.00 92.00 101 GLU A N 1
ATOM 798 C CA . GLU A 1 101 ? 5.921 -13.036 3.125 1.00 92.00 101 GLU A CA 1
ATOM 799 C C . GLU A 1 101 ? 5.759 -11.507 3.210 1.00 92.00 101 GLU A C 1
ATOM 801 O O . GLU A 1 101 ? 6.029 -10.931 4.270 1.00 92.00 101 GLU A O 1
ATOM 806 N N . ASN A 1 102 ? 5.323 -10.858 2.127 1.00 93.06 102 ASN A N 1
ATOM 807 C CA . ASN A 1 102 ? 5.109 -9.411 2.046 1.00 93.06 102 ASN A CA 1
ATOM 808 C C . ASN A 1 102 ? 3.677 -9.000 2.386 1.00 93.06 102 ASN A C 1
ATOM 810 O O . ASN A 1 102 ? 3.399 -7.807 2.476 1.00 93.06 102 ASN A O 1
ATOM 814 N N . ILE A 1 103 ? 2.776 -9.962 2.573 1.00 94.44 103 ILE A N 1
ATOM 815 C CA . ILE A 1 103 ? 1.389 -9.684 2.923 1.00 94.44 103 ILE A CA 1
ATOM 816 C C . ILE A 1 103 ? 1.338 -9.298 4.404 1.00 94.44 103 ILE A C 1
ATOM 818 O O . ILE A 1 103 ? 1.767 -10.089 5.250 1.00 94.44 103 ILE A O 1
ATOM 822 N N . PRO A 1 104 ? 0.854 -8.093 4.743 1.00 94.56 104 PRO A N 1
ATOM 823 C CA . PRO A 1 104 ? 0.728 -7.676 6.129 1.00 94.56 104 PRO A CA 1
ATOM 824 C C . PRO A 1 104 ? -0.349 -8.480 6.857 1.00 94.56 104 PRO A C 1
ATOM 826 O O . PRO A 1 104 ? -1.365 -8.867 6.276 1.00 94.56 104 PRO A O 1
ATOM 829 N N . THR A 1 105 ? -0.156 -8.661 8.162 1.00 91.94 105 THR A N 1
ATOM 830 C CA . THR A 1 105 ? -1.133 -9.331 9.022 1.00 91.94 105 THR A CA 1
ATOM 831 C C . THR A 1 105 ? -2.506 -8.667 8.934 1.00 91.94 105 THR A C 1
ATOM 833 O O . THR A 1 105 ? -2.620 -7.450 9.079 1.00 91.94 105 THR A O 1
ATOM 836 N N . GLY A 1 106 ? -3.558 -9.469 8.771 1.00 91.94 106 GLY A N 1
ATOM 837 C CA . GLY A 1 106 ? -4.946 -9.014 8.681 1.00 91.94 106 GLY A CA 1
ATOM 838 C C . GLY A 1 106 ? -5.469 -8.856 7.252 1.00 91.94 106 GLY A C 1
ATOM 839 O O . GLY A 1 106 ? -6.669 -8.629 7.087 1.00 91.94 106 GLY A O 1
ATOM 840 N N . TYR A 1 107 ? -4.603 -9.008 6.246 1.00 94.75 107 TYR A N 1
ATOM 841 C CA . TYR A 1 107 ? -4.927 -8.896 4.822 1.00 94.75 107 TYR A CA 1
ATOM 842 C C . TYR A 1 107 ? -4.827 -10.225 4.059 1.00 94.75 107 TYR A C 1
ATOM 844 O O . TYR A 1 107 ? -5.073 -10.266 2.857 1.00 94.75 107 TYR A O 1
ATOM 852 N N . GLU A 1 108 ? -4.505 -11.331 4.733 1.00 94.44 108 GLU A N 1
ATOM 853 C CA . GLU A 1 108 ? -4.293 -12.645 4.112 1.00 94.44 108 GLU A CA 1
ATOM 854 C C . GLU A 1 108 ? -5.513 -13.125 3.318 1.00 94.44 108 GLU A C 1
ATOM 856 O O . GLU A 1 108 ? -5.369 -13.712 2.250 1.00 94.44 108 GLU A O 1
ATOM 861 N N . SER A 1 109 ? -6.722 -12.794 3.776 1.00 90.12 109 SER A N 1
ATOM 862 C CA . SER A 1 109 ? -7.963 -13.177 3.094 1.00 90.12 109 SER A CA 1
ATOM 863 C C . SER A 1 109 ? -8.115 -12.585 1.691 1.00 90.12 109 SER A C 1
ATOM 865 O O . SER A 1 109 ? -8.943 -13.069 0.930 1.00 90.12 109 SER A O 1
ATOM 867 N N . VAL A 1 110 ? -7.371 -11.524 1.362 1.00 86.94 110 VAL A N 1
ATOM 868 C CA . VAL A 1 110 ? -7.428 -10.873 0.043 1.00 86.94 110 VAL A CA 1
ATOM 869 C C . VAL A 1 110 ? -6.728 -11.717 -1.024 1.00 86.94 110 VAL A C 1
ATOM 871 O O . VAL A 1 110 ? -7.123 -11.674 -2.179 1.00 86.94 110 VAL A O 1
ATOM 874 N N . VAL A 1 111 ? -5.719 -12.506 -0.645 1.00 80.81 111 VAL A N 1
ATOM 875 C CA . VAL A 1 111 ? -4.938 -13.330 -1.586 1.00 80.81 111 VAL A CA 1
ATOM 876 C C . VAL A 1 111 ? -5.307 -14.816 -1.564 1.00 80.81 111 VAL A C 1
ATOM 878 O O . VAL A 1 111 ? -4.855 -15.567 -2.420 1.00 80.81 111 VAL A O 1
ATOM 881 N N . GLU A 1 112 ? -6.062 -15.276 -0.561 1.00 77.69 112 GLU A N 1
ATOM 882 C CA . GLU A 1 112 ? -6.361 -16.704 -0.359 1.00 77.69 112 GLU A CA 1
ATOM 883 C C . GLU A 1 112 ? -7.593 -17.202 -1.156 1.00 77.69 112 GLU A C 1
ATOM 885 O O . GLU A 1 112 ? -7.937 -18.377 -1.064 1.00 77.69 112 GLU A O 1
ATOM 890 N N . HIS A 1 113 ? -8.216 -16.368 -2.002 1.00 55.81 113 HIS A N 1
ATOM 891 C CA . HIS A 1 113 ? -9.317 -16.743 -2.910 1.00 55.81 113 HIS A CA 1
ATOM 892 C C . HIS A 1 113 ? -9.140 -16.039 -4.276 1.00 55.81 113 HIS A C 1
ATOM 894 O O . HIS A 1 113 ? -8.910 -14.830 -4.240 1.00 55.81 113 HIS A O 1
ATOM 900 N N . PRO A 1 114 ? -9.250 -16.707 -5.460 1.00 48.59 114 PRO A N 1
ATOM 901 C CA . PRO A 1 114 ? -10.221 -17.764 -5.780 1.00 48.59 114 PRO A CA 1
ATOM 902 C C . PRO A 1 114 ? -9.700 -18.890 -6.727 1.00 48.59 114 PRO A C 1
ATOM 904 O O . PRO A 1 114 ? -9.813 -18.775 -7.942 1.00 48.59 114 PRO A O 1
ATOM 907 N N . ASP A 1 115 ? -9.246 -20.028 -6.189 1.00 47.50 115 ASP A N 1
ATOM 908 C CA . ASP A 1 115 ? -9.079 -21.291 -6.955 1.00 47.50 115 ASP A CA 1
ATOM 909 C C . ASP A 1 115 ? -10.144 -22.341 -6.564 1.00 47.50 115 ASP A C 1
ATOM 911 O O . ASP A 1 115 ? -9.912 -23.549 -6.598 1.00 47.50 115 ASP A O 1
ATOM 915 N N . GLU A 1 116 ? -11.341 -21.900 -6.173 1.00 53.88 116 GLU A N 1
ATOM 916 C CA . GLU A 1 116 ? -12.467 -22.794 -5.878 1.00 53.88 116 GLU A CA 1
ATOM 917 C C . GLU A 1 116 ? -13.724 -22.341 -6.636 1.00 53.88 116 GLU A C 1
ATOM 919 O O . GLU A 1 116 ? -14.612 -21.741 -6.047 1.00 53.88 116 GLU A O 1
ATOM 924 N N . GLU A 1 117 ? -13.755 -22.566 -7.957 1.00 52.28 117 GLU A N 1
ATOM 925 C CA . GLU A 1 117 ? -14.918 -23.054 -8.736 1.00 52.28 117 GLU A CA 1
ATOM 926 C C . GLU A 1 117 ? -14.609 -23.062 -10.254 1.00 52.28 117 GLU A C 1
ATOM 928 O O . GLU A 1 117 ? -15.107 -22.245 -11.017 1.00 52.28 117 GLU A O 1
ATOM 933 N N . GLU A 1 118 ? -13.831 -24.040 -10.734 1.00 44.97 118 GLU A N 1
ATOM 934 C CA . GLU A 1 118 ? -14.014 -24.579 -12.095 1.00 44.97 118 GLU A CA 1
ATOM 935 C C . GLU A 1 118 ? -14.035 -26.105 -12.016 1.00 44.97 118 GLU A C 1
ATOM 937 O O . GLU A 1 118 ? -13.062 -26.818 -12.255 1.00 44.97 118 GLU A O 1
ATOM 942 N N . GLY A 1 119 ? -15.184 -26.613 -11.589 1.00 52.78 119 GLY A N 1
ATOM 943 C CA . GLY A 1 119 ? -15.456 -28.033 -11.515 1.00 52.78 119 GLY A CA 1
ATOM 944 C C . GLY A 1 119 ? -16.935 -28.287 -11.710 1.00 52.78 119 GLY A C 1
ATOM 945 O O . GLY A 1 119 ? -17.613 -28.614 -10.750 1.00 52.78 119 GLY A O 1
ATOM 946 N N . GLU A 1 120 ? -17.430 -28.154 -12.940 1.00 44.41 120 GLU A N 1
ATOM 947 C CA . GLU A 1 120 ? -18.503 -29.017 -13.442 1.00 44.41 120 GLU A CA 1
ATOM 948 C C . GLU A 1 120 ? -18.574 -28.951 -14.973 1.00 44.41 120 GLU A C 1
ATOM 950 O O . GLU A 1 120 ? -19.352 -28.221 -15.584 1.00 44.41 120 GLU A O 1
ATOM 955 N N . ASP A 1 121 ? -17.751 -29.794 -15.588 1.00 53.84 121 ASP A N 1
ATOM 956 C CA . ASP A 1 121 ? -17.950 -30.273 -16.946 1.00 53.84 121 ASP A CA 1
ATOM 957 C C . ASP A 1 121 ? -19.240 -31.121 -16.959 1.00 53.84 121 ASP A C 1
ATOM 959 O O . ASP A 1 121 ? -19.252 -32.304 -16.611 1.00 53.84 121 ASP A O 1
ATOM 963 N N . LYS A 1 122 ? -20.379 -30.488 -17.255 1.00 53.62 122 LYS A N 1
ATOM 964 C CA . LYS A 1 122 ? -21.626 -31.178 -17.614 1.00 53.62 122 LYS A CA 1
ATOM 965 C C . LYS A 1 122 ? -21.959 -30.853 -19.057 1.00 53.62 122 LYS A C 1
ATOM 967 O O . LYS A 1 122 ? -22.933 -30.155 -19.347 1.00 53.62 122 LYS A O 1
ATOM 972 N N . ASP A 1 123 ? -21.142 -31.403 -19.946 1.00 49.16 123 ASP A N 1
ATOM 973 C CA . ASP A 1 123 ? -21.474 -31.536 -21.353 1.00 49.16 123 ASP A CA 1
ATOM 974 C C . ASP A 1 123 ? -22.773 -32.354 -21.479 1.00 49.16 123 ASP A C 1
ATOM 976 O O . ASP A 1 123 ? -22.834 -33.565 -21.242 1.00 49.16 123 ASP A O 1
ATOM 980 N N . LYS A 1 124 ? -23.865 -31.642 -21.760 1.00 55.09 124 LYS A N 1
ATOM 981 C CA . LYS A 1 124 ? -25.158 -32.218 -22.112 1.00 55.09 124 LYS A CA 1
ATOM 982 C C . LYS A 1 124 ? -25.094 -32.618 -23.578 1.00 55.09 124 LYS A C 1
ATOM 984 O O . LYS A 1 124 ? -25.446 -31.818 -24.437 1.00 55.09 124 LYS A O 1
ATOM 989 N N . ASN A 1 125 ? -24.747 -33.872 -23.842 1.00 46.47 125 ASN A N 1
ATOM 990 C CA . ASN A 1 125 ? -25.107 -34.511 -25.102 1.00 46.47 125 ASN A CA 1
ATOM 991 C C . ASN A 1 125 ? -26.272 -35.475 -24.859 1.00 46.47 125 ASN A C 1
ATOM 993 O O . ASN A 1 125 ? -26.117 -36.613 -24.418 1.00 46.47 125 ASN A O 1
ATOM 997 N N . ASP A 1 126 ? -27.458 -34.921 -25.097 1.00 54.25 126 ASP A N 1
ATOM 998 C CA . ASP A 1 126 ? -28.654 -35.632 -25.523 1.00 54.25 126 ASP A CA 1
ATOM 999 C C . ASP A 1 126 ? -28.383 -36.179 -26.934 1.00 54.25 126 ASP A C 1
ATOM 1001 O O . ASP A 1 126 ? -28.002 -35.406 -27.809 1.00 54.25 126 ASP A O 1
ATOM 1005 N N . ASP A 1 127 ? -28.454 -37.501 -27.114 1.00 47.44 127 ASP A N 1
ATOM 1006 C CA . ASP A 1 127 ? -29.127 -38.150 -28.251 1.00 47.44 127 ASP A CA 1
ATOM 1007 C C . ASP A 1 127 ? -28.785 -39.650 -28.353 1.00 47.44 127 ASP A C 1
ATOM 1009 O O . ASP A 1 127 ? -27.647 -40.059 -28.572 1.00 47.44 127 ASP A O 1
ATOM 1013 N N . GLY A 1 128 ? -29.842 -40.470 -28.311 1.00 40.53 128 GLY A N 1
ATOM 1014 C CA . GLY A 1 128 ? -29.970 -41.627 -29.203 1.00 40.53 128 GLY A CA 1
ATOM 1015 C C . GLY A 1 128 ? -29.462 -42.988 -28.715 1.00 40.53 128 GLY A C 1
ATOM 1016 O O . GLY A 1 128 ? -28.308 -43.348 -28.900 1.00 40.53 128 GLY A O 1
ATOM 1017 N N . GLU A 1 129 ? -30.376 -43.837 -28.234 1.00 42.06 129 GLU A N 1
ATOM 1018 C CA . GLU A 1 129 ? -30.898 -44.969 -29.032 1.00 42.06 129 GLU A CA 1
ATOM 1019 C C . GLU A 1 129 ? -31.513 -46.059 -28.130 1.00 42.06 129 GLU A C 1
ATOM 1021 O O . GLU A 1 129 ? -30.860 -46.951 -27.586 1.00 42.06 129 GLU A O 1
ATOM 1026 N N . LEU A 1 130 ? -32.839 -45.994 -27.994 1.00 44.50 130 LEU A N 1
ATOM 1027 C CA . LEU A 1 130 ? -33.674 -47.029 -27.391 1.00 44.50 130 LEU A CA 1
ATOM 1028 C C . LEU A 1 130 ? -33.776 -48.227 -28.347 1.00 44.50 130 LEU A C 1
ATOM 1030 O O . LEU A 1 130 ? -34.617 -48.243 -29.245 1.00 44.50 130 LEU A O 1
ATOM 1034 N N . ARG A 1 131 ? -32.966 -49.270 -28.127 1.00 39.75 131 ARG A N 1
ATOM 1035 C CA . ARG A 1 131 ? -33.092 -50.547 -28.848 1.00 39.75 131 ARG A CA 1
ATOM 1036 C C . ARG A 1 131 ? -33.671 -51.664 -27.966 1.00 39.75 131 ARG A C 1
ATOM 1038 O O . ARG A 1 131 ? -32.970 -52.447 -27.338 1.00 39.75 131 ARG A O 1
ATOM 1045 N N . SER A 1 132 ? -35.006 -51.702 -27.995 1.00 41.00 132 SER A N 1
ATOM 1046 C CA . SER A 1 132 ? -35.859 -52.896 -28.155 1.00 41.00 132 SER A CA 1
ATOM 1047 C C . SER A 1 132 ? -36.022 -53.896 -26.991 1.00 41.00 132 SER A C 1
ATOM 1049 O O . SER A 1 132 ? -35.321 -54.898 -26.895 1.00 41.00 132 SER A O 1
ATOM 1051 N N . LYS A 1 133 ? -37.119 -53.740 -26.233 1.00 43.47 133 LYS A N 1
ATOM 1052 C CA . LYS A 1 133 ? -37.926 -54.877 -25.737 1.00 43.47 133 LYS A CA 1
ATOM 1053 C C . LYS A 1 133 ? -39.087 -55.112 -26.716 1.00 43.47 133 LYS A C 1
ATOM 1055 O O . LYS A 1 133 ? -39.738 -54.131 -27.075 1.00 43.47 133 LYS A O 1
ATOM 1060 N N . PRO A 1 134 ? -39.395 -56.348 -27.141 1.00 42.84 134 PRO A N 1
ATOM 1061 C CA . PRO A 1 134 ? -40.576 -56.608 -27.951 1.00 42.84 134 PRO A CA 1
ATOM 1062 C C . PRO A 1 134 ? -41.764 -56.952 -27.046 1.00 42.84 134 PRO A C 1
ATOM 1064 O O . PRO A 1 134 ? -41.666 -57.869 -2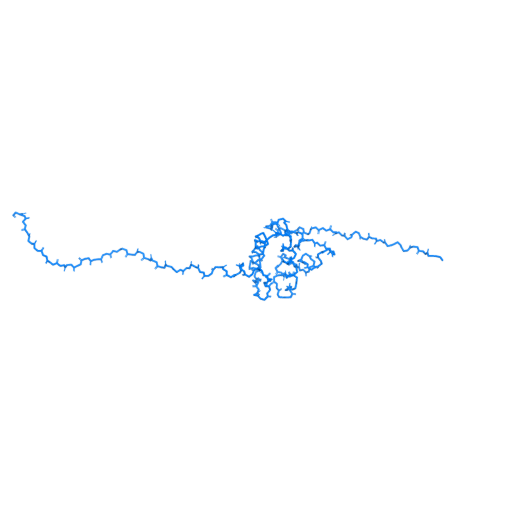6.232 1.00 42.84 134 PRO A O 1
ATOM 1067 N N . LEU A 1 135 ? -42.905 -56.279 -27.217 1.00 34.50 135 LEU A N 1
ATOM 1068 C CA . LEU A 1 135 ? -44.187 -56.879 -26.853 1.00 34.50 135 LEU A CA 1
ATOM 1069 C C . LEU A 1 135 ? -45.354 -56.323 -27.687 1.00 34.50 135 LEU A C 1
ATOM 1071 O O . LEU A 1 135 ? -45.814 -55.208 -27.490 1.00 34.50 135 LEU A O 1
ATOM 1075 N N . HIS A 1 136 ? -45.822 -57.210 -28.564 1.00 36.16 136 HIS A N 1
ATOM 1076 C CA . HIS A 1 136 ? -47.204 -57.450 -28.982 1.00 36.16 136 HIS A CA 1
ATOM 1077 C C . HIS A 1 136 ? -47.953 -56.500 -29.945 1.00 36.16 136 HIS A C 1
ATOM 1079 O O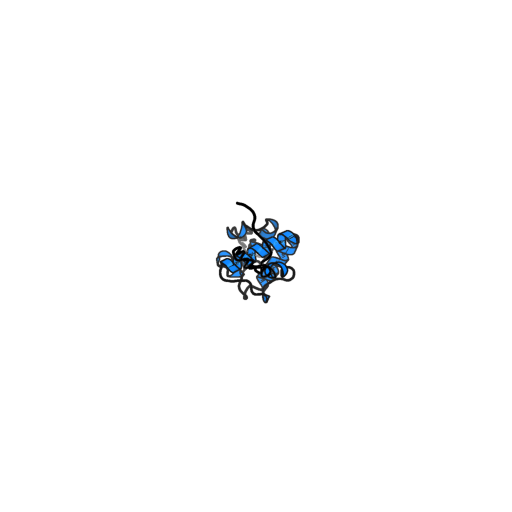 . HIS A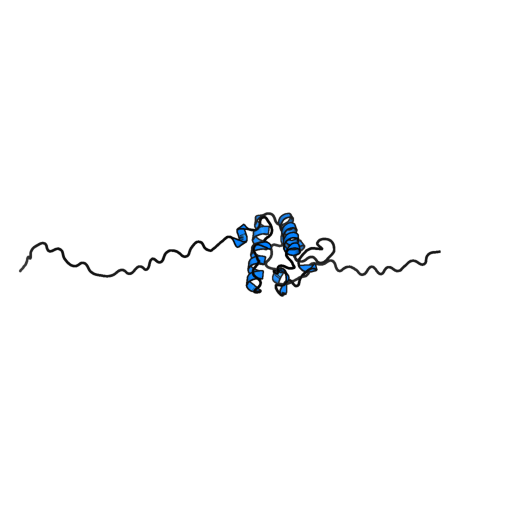 1 136 ? -48.479 -55.462 -29.572 1.00 36.16 136 HIS A O 1
ATOM 1085 N N . VAL A 1 137 ? -48.134 -57.056 -31.154 1.00 38.31 137 VAL A N 1
ATOM 1086 C CA . VAL A 1 137 ? -49.413 -57.307 -31.859 1.00 38.31 137 VAL A CA 1
ATOM 1087 C C . VAL A 1 137 ? -50.187 -56.111 -32.446 1.00 38.31 137 VAL A C 1
ATOM 1089 O O . VAL A 1 137 ? -50.988 -55.454 -31.795 1.00 38.31 137 VAL A O 1
ATOM 1092 N N . 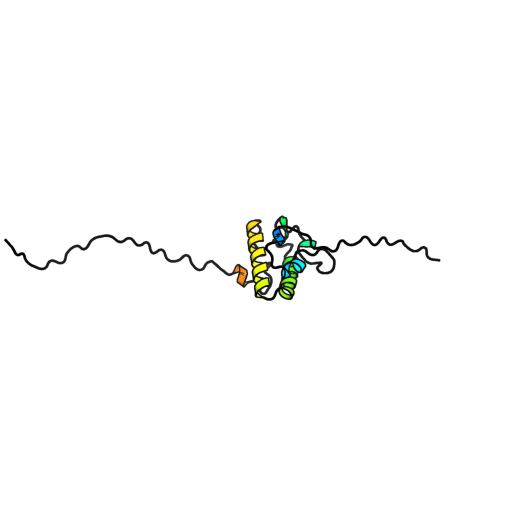LEU A 1 138 ? -49.963 -55.957 -33.758 1.00 42.97 138 LEU A N 1
ATOM 1093 C CA . LEU A 1 138 ? -50.893 -55.673 -34.868 1.00 42.97 138 LEU A CA 1
ATOM 1094 C C . LEU A 1 138 ? -52.407 -55.596 -34.586 1.00 42.97 138 LEU A C 1
ATOM 1096 O O . LEU A 1 138 ? -52.989 -56.580 -34.146 1.00 42.97 138 LEU A O 1
ATOM 1100 N N . THR A 1 139 ? -53.031 -54.520 -35.088 1.00 37.78 139 THR A N 1
ATOM 1101 C CA . THR A 1 139 ? -54.311 -54.460 -35.855 1.00 37.78 139 THR A CA 1
ATOM 1102 C C . THR A 1 139 ? -54.418 -53.036 -36.444 1.00 37.78 139 THR A C 1
ATOM 1104 O O . THR A 1 139 ? -53.990 -52.111 -35.762 1.00 37.78 139 THR A O 1
ATOM 1107 N N . ALA A 1 140 ? -54.905 -52.704 -37.647 1.00 34.91 140 ALA A N 1
ATOM 1108 C CA . ALA A 1 140 ? -55.728 -53.323 -38.701 1.00 34.91 140 ALA A CA 1
ATOM 1109 C C . ALA A 1 140 ? -55.264 -52.729 -40.068 1.00 34.91 140 ALA A C 1
ATOM 1111 O O . ALA A 1 140 ? -54.684 -51.644 -40.072 1.00 34.91 140 ALA A O 1
ATOM 1112 N N . ASN A 1 141 ? -55.355 -53.374 -41.235 1.00 32.69 141 ASN A N 1
ATOM 1113 C CA . ASN A 1 141 ? -56.495 -53.946 -41.969 1.00 32.69 141 ASN A CA 1
ATOM 1114 C C . ASN A 1 141 ? -56.009 -55.063 -42.903 1.00 32.69 141 ASN A C 1
ATOM 1116 O O . ASN A 1 141 ? -54.865 -54.939 -43.397 1.00 32.69 141 ASN A O 1
#

Sequence (141 aa):
MLSPLLLILFPVVYGIIHNEAYDEYPNCAITCLSTNGTEYPNNFANNCDYASGECCTNPYREIIAATWECVWSHCQKEKSLEAFGTFVDFCDYMGHPLRKENIPTGYESVVEHPDEEEGEDKDKNDDGELRSKPLHVLTAN

pLDDT: mean 76.99, std 21.43, range [32.69, 97.56]

Secondary structure (DSSP, 8-state):
-PPPP---------EE---GGGTTS-HHHHHHHHEESSSSTTSHHHHS-GGGTGGGSGGGHHHHHHHHHHHHHHHHHHHHHHHHHHHHHHHHHTT-PPPGGGSPTT-GGGTS-----------------------------

Radius of gyration: 29.84 Å; chains: 1; bounding box: 85×96×62 Å

Organism: NCBI:txid2010991

Foldseek 3Di:
DDDDPPPPPPPPPFDFADDVLCVQADPQLSCLAGTDDDVNCLHCNNPHDVVLLRCQDPVSLSSLQSSLVSSCVRPPLPSSLVRVLSNQVSNVVSVRHHDPSSQYPSNNVSVPDDPPDDDDPPPDDDDDDDDDDDDDDDDDD